Protein AF-A0A0A8YTN5-F1 (afdb_monomer_lite)

Foldseek 3Di:
DDPDPDPQALVNLLVVLLVCVVVVVVVVNVVSVVCCCPVVVHDNDVVSVVVSD

Secondary structure (DSSP, 8-state):
---------HHHHHHHHHHHHHTT-HHHHHHHHHHHHHTS-----HHHH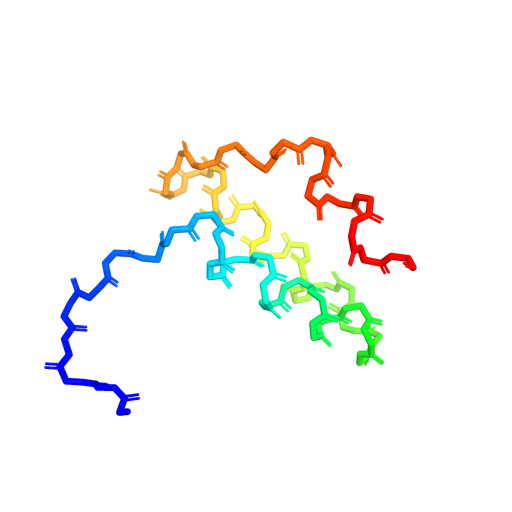HTT-

pLDDT: mean 74.21, std 13.1, range [47.25, 89.31]

Structure (mmCIF, N/CA/C/O backbone):
data_AF-A0A0A8YTN5-F1
#
_entry.id   AF-A0A0A8YTN5-F1
#
loop_
_atom_site.group_PDB
_atom_site.id
_atom_site.type_symbol
_atom_site.label_atom_id
_atom_site.label_alt_id
_atom_site.label_comp_id
_atom_site.label_asym_id
_atom_site.label_entity_id
_atom_site.label_seq_id
_atom_site.pdbx_PDB_ins_code
_atom_site.Cartn_x
_atom_site.Cartn_y
_atom_site.Cartn_z
_atom_site.occupancy
_atom_site.B_iso_or_equiv
_atom_site.auth_seq_id
_atom_site.auth_comp_id
_atom_site.auth_asym_id
_atom_site.auth_atom_id
_atom_site.pdbx_PDB_model_num
ATOM 1 N N . MET A 1 1 ? -1.581 -12.209 12.278 1.00 47.25 1 MET A N 1
ATOM 2 C CA . MET A 1 1 ? -0.718 -12.065 13.466 1.00 47.25 1 MET A CA 1
ATOM 3 C C . MET A 1 1 ? -0.116 -10.673 13.429 1.00 47.25 1 MET A C 1
ATOM 5 O O . MET A 1 1 ? 0.553 -10.356 12.459 1.00 47.25 1 MET A O 1
ATOM 9 N N . GLN A 1 2 ? -0.410 -9.785 14.377 1.00 55.59 2 GLN A N 1
ATOM 10 C CA . GLN A 1 2 ? -1.308 -9.969 15.538 1.00 55.59 2 GLN A CA 1
ATOM 11 C C . GLN A 1 2 ? -2.793 -9.990 15.059 1.00 55.59 2 GLN A C 1
ATOM 13 O O . GLN A 1 2 ? -3.005 -10.086 13.851 1.00 55.59 2 GLN A O 1
ATOM 18 N N . ILE A 1 3 ? -3.895 -10.074 15.819 1.00 59.50 3 ILE A N 1
ATOM 19 C CA . ILE A 1 3 ? -4.248 -10.072 17.261 1.00 59.50 3 ILE A CA 1
ATOM 20 C C . ILE A 1 3 ? -4.171 -8.750 18.048 1.00 59.50 3 ILE A C 1
ATOM 22 O O . ILE A 1 3 ? -4.431 -8.740 19.243 1.00 59.50 3 ILE A O 1
ATOM 26 N N . CYS A 1 4 ? -3.927 -7.621 17.373 1.00 54.53 4 CYS A N 1
ATOM 27 C CA . CYS A 1 4 ? -4.020 -6.278 17.954 1.00 54.53 4 CYS A CA 1
ATOM 28 C C . CYS A 1 4 ? -4.770 -5.363 16.983 1.00 54.53 4 CYS A C 1
ATOM 30 O O . CYS A 1 4 ? -4.468 -5.365 15.790 1.00 54.53 4 CYS A O 1
ATOM 32 N N . LYS A 1 5 ? -5.693 -4.530 17.487 1.00 56.50 5 LYS A N 1
ATOM 33 C CA . LYS A 1 5 ? -6.303 -3.422 16.724 1.00 56.50 5 LYS A CA 1
ATOM 34 C C . LYS A 1 5 ? -5.302 -2.266 16.563 1.00 56.50 5 LYS A C 1
ATOM 36 O O . LYS A 1 5 ? -5.548 -1.152 17.017 1.00 56.50 5 LYS A O 1
ATOM 41 N N . ALA A 1 6 ? -4.159 -2.535 15.938 1.00 60.41 6 ALA A N 1
ATOM 42 C CA . ALA A 1 6 ? -3.265 -1.480 15.489 1.00 60.41 6 ALA A CA 1
ATOM 43 C C . ALA A 1 6 ? -3.998 -0.687 14.399 1.00 60.41 6 ALA A C 1
ATOM 45 O O . ALA A 1 6 ? -4.313 -1.229 13.340 1.00 60.41 6 ALA A O 1
ATOM 46 N N . LYS A 1 7 ? -4.317 0.582 14.674 1.00 66.62 7 LYS A N 1
ATOM 47 C CA . LYS A 1 7 ? -4.772 1.499 13.628 1.00 66.62 7 LYS A CA 1
ATOM 48 C C . LYS A 1 7 ? -3.595 1.635 12.650 1.00 66.62 7 LYS A C 1
ATOM 50 O O . LYS A 1 7 ? -2.521 2.002 13.123 1.00 66.62 7 LYS A O 1
ATOM 55 N N . PRO A 1 8 ? -3.743 1.284 11.359 1.00 67.00 8 PRO A N 1
ATOM 56 C CA . PRO A 1 8 ? -2.634 1.363 10.419 1.00 67.00 8 PRO A CA 1
ATOM 57 C C . PRO A 1 8 ? -2.172 2.815 10.342 1.00 67.00 8 PRO A C 1
ATOM 59 O O . PRO A 1 8 ? -2.980 3.717 10.115 1.00 67.00 8 PRO A O 1
ATOM 62 N N . ASP A 1 9 ? -0.887 3.018 10.602 1.00 72.0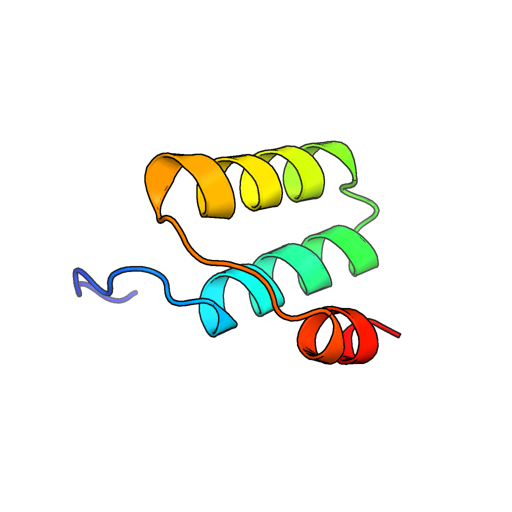0 9 ASP A N 1
ATOM 63 C CA . ASP A 1 9 ? -0.237 4.323 10.556 1.00 72.00 9 ASP A CA 1
ATOM 64 C C . ASP A 1 9 ? 0.319 4.574 9.141 1.00 72.00 9 ASP A C 1
ATOM 66 O O . ASP A 1 9 ? 0.285 3.680 8.286 1.00 72.00 9 ASP A O 1
ATOM 70 N N . GLY A 1 10 ? 0.862 5.764 8.868 1.00 74.62 10 GLY A N 1
ATOM 71 C CA . GLY A 1 10 ? 1.482 6.072 7.576 1.00 74.62 10 GLY A CA 1
ATOM 72 C C . GLY A 1 10 ? 2.563 5.061 7.200 1.00 74.62 10 GLY A C 1
ATOM 73 O O . GLY A 1 10 ? 2.603 4.609 6.060 1.00 74.62 10 GLY A O 1
ATOM 74 N N . ILE A 1 11 ? 3.350 4.603 8.179 1.00 76.19 11 ILE A N 1
ATOM 75 C CA . ILE A 1 11 ? 4.367 3.551 8.000 1.00 76.19 11 ILE A CA 1
ATOM 76 C C . ILE A 1 11 ? 3.766 2.233 7.479 1.00 76.19 11 ILE A C 1
ATOM 78 O O . ILE A 1 11 ? 4.367 1.570 6.635 1.00 76.19 11 ILE A O 1
ATOM 82 N N . THR A 1 12 ? 2.562 1.859 7.926 1.00 82.06 12 THR A N 1
ATOM 83 C CA . THR A 1 12 ? 1.883 0.641 7.455 1.00 82.06 12 THR A CA 1
ATOM 84 C C . THR A 1 12 ? 1.474 0.768 5.989 1.00 82.06 12 THR A C 1
ATOM 86 O O . THR A 1 12 ? 1.694 -0.158 5.210 1.00 82.06 12 THR A O 1
ATOM 89 N N . PHE A 1 13 ? 0.928 1.922 5.595 1.00 82.06 13 PHE A N 1
ATOM 90 C CA . PHE A 1 13 ? 0.561 2.172 4.202 1.00 82.06 13 PHE A CA 1
ATOM 91 C C . PHE A 1 13 ? 1.775 2.297 3.281 1.00 82.06 13 PHE A C 1
ATOM 93 O O . PHE A 1 13 ? 1.706 1.803 2.162 1.00 82.06 13 PHE A O 1
ATOM 100 N N . ILE A 1 14 ? 2.894 2.865 3.745 1.0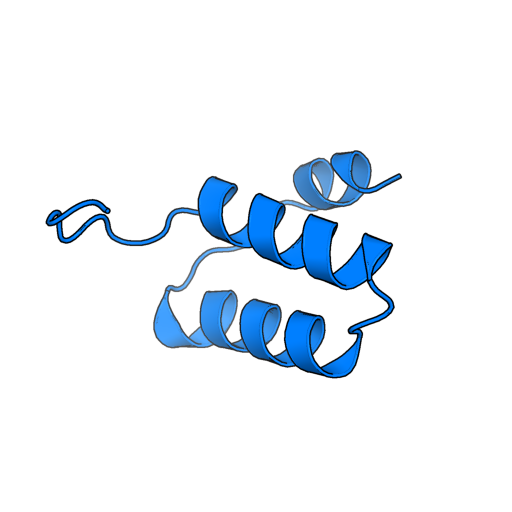0 81.69 14 ILE A N 1
ATOM 101 C CA . ILE A 1 14 ? 4.157 2.880 2.987 1.00 81.69 14 ILE A CA 1
ATOM 102 C C . ILE A 1 14 ? 4.572 1.448 2.634 1.00 81.69 14 ILE A C 1
ATOM 104 O O . ILE A 1 14 ? 4.753 1.156 1.460 1.00 81.69 14 ILE A O 1
ATOM 108 N N . GLY A 1 15 ? 4.615 0.529 3.607 1.00 82.00 15 GLY A N 1
ATOM 109 C CA . GLY A 1 15 ? 4.982 -0.870 3.349 1.00 82.00 15 GLY A CA 1
ATOM 110 C C . GLY A 1 15 ? 4.070 -1.579 2.334 1.00 82.00 15 GLY A C 1
ATOM 111 O O . GLY A 1 15 ? 4.559 -2.311 1.474 1.00 82.00 15 GLY A O 1
ATOM 112 N N . VAL A 1 16 ? 2.757 -1.322 2.384 1.00 85.12 16 VAL A N 1
ATOM 113 C CA . VAL A 1 16 ? 1.793 -1.841 1.393 1.00 85.12 16 VAL A CA 1
ATOM 114 C C . VAL A 1 16 ? 2.040 -1.232 0.009 1.00 85.12 16 VAL A C 1
ATOM 116 O O . VAL A 1 16 ? 2.090 -1.960 -0.978 1.00 85.12 16 VAL A O 1
ATOM 119 N N . LEU A 1 17 ? 2.241 0.085 -0.077 1.00 84.88 17 LEU A N 1
ATOM 120 C CA . LEU A 1 17 ? 2.478 0.786 -1.341 1.00 84.88 17 LEU A CA 1
ATOM 121 C C . LEU A 1 17 ? 3.810 0.375 -1.984 1.00 84.88 17 LEU A C 1
ATOM 123 O O . LEU A 1 17 ? 3.833 0.121 -3.185 1.00 8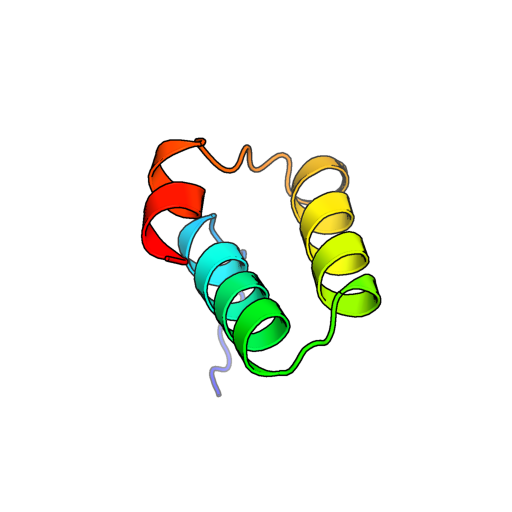4.88 17 LEU A O 1
ATOM 127 N N . SER A 1 18 ? 4.883 0.208 -1.204 1.00 84.31 18 SER A N 1
ATOM 128 C CA . SER A 1 18 ? 6.163 -0.332 -1.679 1.00 84.31 18 SER A CA 1
ATOM 129 C C . SER A 1 18 ? 6.008 -1.744 -2.252 1.00 84.31 18 SER A C 1
ATOM 131 O O . SER A 1 18 ? 6.512 -2.022 -3.339 1.00 84.31 18 SER A O 1
ATOM 133 N N . ALA A 1 19 ? 5.263 -2.625 -1.572 1.00 84.69 19 ALA A N 1
ATOM 134 C CA . ALA A 1 19 ? 4.965 -3.964 -2.080 1.00 84.69 19 ALA A CA 1
ATOM 135 C C . ALA A 1 19 ? 4.129 -3.922 -3.374 1.00 84.69 19 ALA A C 1
ATOM 137 O O . ALA A 1 19 ? 4.402 -4.680 -4.305 1.00 84.69 19 ALA A O 1
ATOM 138 N N . CYS A 1 20 ? 3.159 -3.006 -3.478 1.00 86.12 20 CYS A N 1
ATOM 139 C CA . CYS A 1 20 ? 2.400 -2.790 -4.710 1.00 86.12 20 CYS A CA 1
ATOM 140 C C . CYS A 1 20 ? 3.281 -2.279 -5.862 1.00 86.12 20 CYS A C 1
ATOM 142 O O . CYS A 1 20 ? 3.130 -2.761 -6.982 1.00 86.12 20 CYS A O 1
ATOM 144 N N . CYS A 1 21 ? 4.214 -1.355 -5.608 1.00 81.38 21 CYS A N 1
ATOM 145 C CA . CYS A 1 21 ? 5.163 -0.868 -6.612 1.00 81.38 21 CYS A CA 1
ATOM 146 C C . CYS A 1 21 ? 6.087 -1.988 -7.116 1.00 81.38 21 CYS A C 1
ATOM 148 O O . CYS A 1 21 ? 6.198 -2.180 -8.324 1.00 81.38 21 CYS A O 1
ATOM 150 N N . LEU A 1 22 ? 6.673 -2.776 -6.208 1.00 83.81 22 LEU A N 1
ATOM 151 C CA . LEU A 1 22 ? 7.527 -3.923 -6.548 1.00 83.81 22 LEU A CA 1
ATOM 152 C C . LEU A 1 22 ? 6.766 -5.036 -7.291 1.00 83.81 22 LEU A C 1
ATOM 154 O O . LEU A 1 22 ? 7.326 -5.683 -8.171 1.00 83.81 22 LEU A O 1
ATOM 158 N N . GLY A 1 23 ? 5.491 -5.253 -6.957 1.00 86.00 23 GLY A N 1
ATOM 159 C CA . GLY A 1 23 ? 4.627 -6.244 -7.606 1.00 86.00 23 GLY A CA 1
ATOM 160 C C . GLY A 1 23 ? 3.917 -5.766 -8.879 1.00 86.00 23 GLY A C 1
ATOM 161 O O . GLY A 1 23 ? 3.156 -6.538 -9.457 1.00 86.00 23 GLY A O 1
ATOM 162 N N . GLY A 1 24 ? 4.090 -4.506 -9.300 1.00 85.94 24 GLY A N 1
ATOM 163 C CA . GLY A 1 24 ? 3.349 -3.919 -10.428 1.00 85.94 24 GLY A CA 1
ATOM 164 C C . GLY A 1 24 ? 1.838 -3.743 -10.188 1.00 85.94 24 GLY A C 1
ATOM 165 O O . GLY A 1 24 ? 1.080 -3.510 -11.127 1.00 85.94 24 GLY A O 1
ATOM 166 N N . LEU A 1 25 ? 1.380 -3.833 -8.936 1.00 87.62 25 LEU A N 1
ATOM 167 C CA . LEU A 1 25 ? -0.029 -3.790 -8.526 1.00 87.62 25 LEU A CA 1
ATOM 168 C C . LEU A 1 25 ? -0.535 -2.341 -8.403 1.00 87.62 25 LEU A C 1
ATOM 170 O O . LEU A 1 25 ? -0.928 -1.887 -7.326 1.00 87.62 25 LEU A O 1
ATOM 174 N N . VAL A 1 26 ? -0.508 -1.599 -9.514 1.00 85.38 26 VAL A N 1
ATOM 175 C CA . VAL A 1 26 ? -0.812 -0.156 -9.556 1.00 85.38 26 VAL A CA 1
ATOM 176 C C . VAL A 1 26 ? -2.237 0.162 -9.084 1.00 85.38 26 VAL A C 1
ATOM 178 O O . VAL A 1 26 ? -2.425 1.101 -8.309 1.00 85.38 26 VAL A O 1
ATOM 181 N N . ASP A 1 27 ? -3.240 -0.616 -9.499 1.00 89.31 27 ASP A N 1
ATOM 182 C CA . ASP A 1 27 ? -4.639 -0.409 -9.094 1.00 89.31 27 ASP A CA 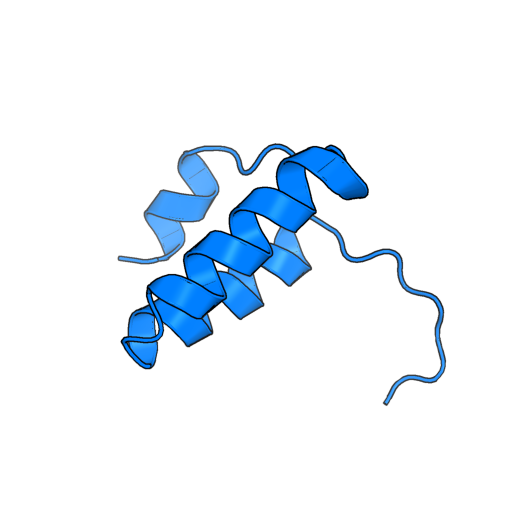1
ATOM 183 C C . ASP A 1 27 ? -4.874 -0.685 -7.605 1.00 89.31 27 ASP A C 1
ATOM 185 O O . ASP A 1 27 ? -5.575 0.073 -6.929 1.00 89.31 27 ASP A O 1
ATOM 189 N N . GLU A 1 28 ? -4.232 -1.719 -7.062 1.00 88.12 28 GLU A N 1
ATOM 190 C CA . GLU A 1 28 ? -4.340 -2.055 -5.643 1.00 88.12 28 GLU A CA 1
ATOM 191 C C . GLU A 1 28 ? -3.605 -1.015 -4.780 1.00 88.12 28 GLU A C 1
ATOM 193 O O . GLU A 1 28 ? -4.140 -0.551 -3.771 1.00 88.12 28 GLU A O 1
ATOM 198 N N . GLY A 1 29 ? -2.438 -0.540 -5.230 1.00 87.38 29 GLY A N 1
ATOM 199 C CA . GLY A 1 29 ? -1.740 0.594 -4.621 1.00 87.38 29 GLY A CA 1
ATOM 200 C C . GLY A 1 29 ? -2.592 1.869 -4.630 1.00 87.38 29 GLY A C 1
ATOM 201 O O . GLY A 1 29 ? -2.732 2.529 -3.601 1.00 87.38 29 GLY A O 1
ATOM 202 N N . ARG A 1 30 ? -3.249 2.181 -5.756 1.00 87.12 30 ARG A N 1
ATOM 203 C CA . ARG A 1 30 ? -4.170 3.326 -5.883 1.00 87.12 30 ARG A CA 1
ATOM 204 C C . ARG A 1 30 ? -5.340 3.231 -4.901 1.00 87.12 30 ARG A C 1
ATOM 206 O O . ARG A 1 30 ? -5.637 4.216 -4.226 1.00 87.12 30 ARG A O 1
ATOM 213 N N . ARG A 1 31 ? -5.971 2.057 -4.784 1.00 88.56 31 ARG A N 1
ATOM 214 C CA . ARG A 1 31 ? -7.057 1.797 -3.823 1.00 88.56 31 ARG A CA 1
ATOM 215 C C . ARG A 1 31 ? -6.612 2.003 -2.378 1.00 88.56 31 ARG A C 1
ATOM 217 O O . ARG A 1 31 ? -7.293 2.698 -1.626 1.00 88.56 31 ARG A O 1
ATOM 224 N N . ASN A 1 32 ? -5.454 1.461 -2.005 1.00 86.50 32 ASN A N 1
ATOM 225 C CA . ASN A 1 32 ? -4.902 1.619 -0.658 1.00 86.50 32 ASN A CA 1
ATOM 226 C C . ASN A 1 32 ? -4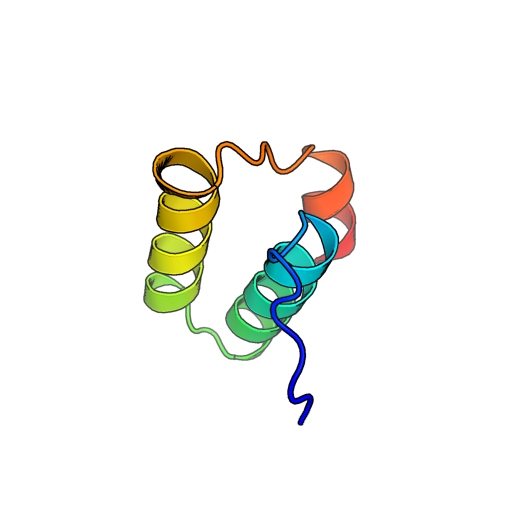.525 3.080 -0.357 1.00 86.50 32 ASN A C 1
ATOM 228 O O . ASN A 1 32 ? -4.843 3.583 0.719 1.00 86.50 32 ASN A O 1
ATOM 232 N N . PHE A 1 33 ? -3.934 3.799 -1.316 1.00 83.62 33 PHE A N 1
ATOM 233 C CA . PHE A 1 33 ? -3.611 5.226 -1.188 1.00 83.62 33 PHE A CA 1
ATOM 234 C C . PHE A 1 33 ? -4.860 6.106 -1.018 1.00 83.62 33 PHE A C 1
ATOM 236 O O . PHE A 1 33 ? -4.865 7.034 -0.206 1.00 83.62 33 PHE A O 1
ATOM 243 N N . GLN A 1 34 ? -5.937 5.808 -1.750 1.00 86.06 34 GLN A N 1
ATOM 244 C CA . GLN A 1 34 ? -7.210 6.511 -1.610 1.00 86.06 34 GLN A CA 1
ATOM 245 C C . GLN A 1 34 ? -7.866 6.211 -0.253 1.00 86.06 34 GLN A C 1
ATOM 247 O O . GLN A 1 34 ? -8.229 7.142 0.466 1.00 86.06 34 GLN A O 1
ATOM 252 N N . ALA A 1 35 ? -7.923 4.940 0.160 1.00 84.25 35 ALA A N 1
ATOM 253 C CA . ALA A 1 35 ? -8.446 4.545 1.469 1.00 84.25 35 ALA A CA 1
ATOM 254 C C . ALA A 1 35 ? -7.666 5.190 2.631 1.00 84.25 35 ALA A C 1
ATOM 256 O O . ALA A 1 35 ? -8.263 5.674 3.591 1.00 84.25 35 ALA A O 1
ATOM 257 N N . MET A 1 36 ? -6.339 5.271 2.534 1.00 83.88 36 MET A N 1
ATOM 258 C CA . MET A 1 36 ? -5.487 5.964 3.504 1.00 83.88 36 MET A CA 1
ATOM 259 C C . MET A 1 36 ? -5.866 7.449 3.668 1.00 83.88 36 MET A C 1
ATOM 261 O O . MET A 1 36 ? -5.954 7.935 4.799 1.00 83.88 36 MET A O 1
ATOM 265 N N . LYS A 1 37 ? -6.151 8.159 2.567 1.00 81.06 37 LYS A N 1
ATOM 266 C CA . LYS A 1 37 ? -6.584 9.566 2.611 1.00 81.06 37 LYS A CA 1
ATOM 267 C C . LYS A 1 37 ? -8.019 9.738 3.111 1.00 81.06 37 LYS A C 1
ATOM 269 O O . LYS A 1 37 ? -8.255 10.579 3.973 1.00 81.06 37 LYS A O 1
ATOM 274 N N . GLU A 1 38 ? -8.973 8.963 2.602 1.00 84.31 38 GLU A N 1
ATOM 275 C CA . GLU A 1 38 ? -10.398 9.153 2.917 1.00 84.31 38 GLU A CA 1
ATOM 276 C C . GLU A 1 38 ? -10.806 8.532 4.261 1.00 84.31 38 GLU A C 1
ATOM 278 O O . GLU A 1 38 ? -11.458 9.185 5.077 1.00 84.31 38 GLU A O 1
ATOM 283 N N . VAL A 1 39 ? -10.398 7.285 4.518 1.00 80.44 39 VAL A N 1
ATOM 284 C CA . VAL A 1 39 ? -10.807 6.506 5.701 1.00 80.44 39 VAL A CA 1
ATOM 285 C C . VAL A 1 39 ? -9.918 6.817 6.901 1.00 80.44 39 VAL A C 1
ATOM 287 O O . VAL A 1 39 ? -10.413 7.015 8.011 1.00 80.44 39 VAL A O 1
ATOM 290 N N . TYR A 1 40 ? -8.599 6.870 6.696 1.00 78.56 40 TYR A N 1
ATOM 291 C CA . TYR A 1 40 ? -7.644 7.048 7.794 1.00 78.56 40 TYR A CA 1
ATOM 292 C C . TYR A 1 40 ? -7.216 8.505 8.006 1.00 78.56 40 TYR A C 1
ATOM 294 O O . TYR A 1 40 ? -6.712 8.820 9.086 1.00 78.56 40 TYR A O 1
ATOM 302 N N . ARG A 1 41 ? -7.466 9.394 7.028 1.00 79.88 41 ARG A N 1
ATOM 303 C CA . ARG A 1 41 ? -6.993 10.794 6.993 1.00 79.88 41 ARG A CA 1
ATOM 304 C C . ARG A 1 41 ? -5.485 10.921 7.208 1.00 79.88 41 ARG A C 1
ATOM 306 O O . ARG A 1 41 ? -5.008 11.871 7.822 1.00 79.88 41 ARG A O 1
ATOM 313 N N . ILE A 1 42 ? -4.743 9.938 6.706 1.00 77.75 42 ILE A N 1
ATOM 314 C CA . ILE A 1 42 ? -3.287 9.912 6.764 1.00 77.75 42 ILE A CA 1
ATOM 315 C C . ILE A 1 42 ? -2.760 10.529 5.474 1.00 77.75 42 ILE A C 1
ATOM 317 O O . ILE A 1 42 ? -3.031 10.053 4.370 1.00 77.75 42 ILE A O 1
ATOM 321 N N . GLU A 1 43 ? -1.998 11.604 5.623 1.00 70.00 43 GLU A N 1
ATOM 322 C CA . GLU A 1 43 ? -1.310 12.238 4.512 1.00 70.00 43 GLU A CA 1
ATOM 323 C C . GLU A 1 43 ? 0.076 11.603 4.361 1.00 70.00 43 GLU A C 1
ATOM 325 O O . GLU A 1 43 ? 0.945 11.754 5.222 1.00 70.00 43 GLU A O 1
ATOM 330 N N . LEU A 1 44 ? 0.283 10.862 3.269 1.00 66.31 44 LEU A N 1
ATOM 331 C CA . LEU A 1 44 ? 1.614 10.390 2.893 1.00 66.31 44 LEU A CA 1
ATOM 332 C C . LEU A 1 44 ? 2.461 11.628 2.576 1.00 66.31 44 LEU A C 1
ATOM 334 O O . LEU A 1 44 ? 2.245 12.270 1.545 1.00 66.31 44 LEU A O 1
ATOM 338 N N . ARG A 1 45 ? 3.409 11.988 3.451 1.00 62.47 45 ARG A N 1
ATOM 339 C CA . ARG A 1 45 ? 4.390 13.027 3.104 1.00 62.47 45 ARG A CA 1
ATOM 340 C C . ARG A 1 45 ? 5.172 12.558 1.881 1.00 62.47 45 ARG A C 1
ATOM 342 O O . ARG A 1 45 ? 5.533 11.388 1.795 1.00 62.47 45 ARG A O 1
ATOM 349 N N . ILE A 1 46 ? 5.468 13.481 0.972 1.00 57.59 46 ILE A N 1
ATOM 350 C CA . ILE A 1 46 ? 6.161 13.192 -0.294 1.00 57.59 46 ILE A CA 1
ATOM 351 C C . ILE A 1 46 ? 7.542 12.547 -0.035 1.00 57.59 46 ILE A C 1
ATOM 353 O O . ILE A 1 46 ? 7.923 11.620 -0.742 1.00 57.59 46 ILE A O 1
ATOM 357 N N . GLU A 1 47 ? 8.202 12.916 1.067 1.00 54.44 47 GLU A N 1
ATOM 358 C CA . GLU A 1 47 ? 9.408 12.267 1.615 1.00 54.44 47 GLU A CA 1
ATOM 359 C C . GLU A 1 47 ? 9.305 10.737 1.742 1.00 54.44 47 GLU A C 1
ATOM 361 O O . GLU A 1 47 ? 10.268 10.018 1.503 1.00 54.44 47 GLU A O 1
ATOM 366 N N . ALA A 1 48 ? 8.131 10.208 2.094 1.00 55.75 48 ALA A N 1
ATOM 367 C CA . ALA A 1 48 ? 7.923 8.768 2.213 1.00 55.75 48 ALA A CA 1
ATOM 368 C C . ALA A 1 48 ? 7.730 8.071 0.858 1.00 55.75 48 ALA A C 1
ATOM 370 O O . ALA A 1 48 ? 7.986 6.876 0.750 1.00 55.75 48 ALA A O 1
ATOM 371 N N . ALA A 1 49 ? 7.301 8.803 -0.174 1.00 54.22 49 ALA A N 1
ATOM 372 C CA . ALA A 1 49 ? 7.285 8.298 -1.543 1.00 54.22 49 ALA A CA 1
ATOM 373 C C . ALA A 1 49 ? 8.698 8.278 -2.152 1.00 54.22 49 ALA A C 1
ATOM 375 O O . ALA A 1 49 ? 8.983 7.415 -2.975 1.00 54.22 49 ALA A O 1
ATOM 376 N N . LEU A 1 50 ? 9.602 9.163 -1.709 1.00 53.03 50 LEU A N 1
ATOM 377 C CA . LEU A 1 50 ? 11.018 9.143 -2.104 1.00 53.03 50 LEU A CA 1
ATOM 378 C C . LEU A 1 50 ? 11.771 7.890 -1.612 1.00 53.03 50 LEU A C 1
ATOM 380 O O . LEU A 1 50 ? 12.763 7.517 -2.223 1.00 53.03 50 LEU A O 1
ATOM 384 N N . LEU A 1 51 ? 11.274 7.198 -0.578 1.00 54.91 51 LEU A N 1
ATOM 385 C CA . LEU A 1 51 ? 11.803 5.908 -0.097 1.00 54.91 51 LEU A CA 1
ATOM 386 C C . LEU A 1 51 ? 11.297 4.682 -0.891 1.00 54.91 51 LEU A C 1
ATOM 388 O O . LEU A 1 51 ? 11.536 3.547 -0.481 1.00 54.91 51 LEU A O 1
ATOM 392 N N . ILE A 1 52 ? 10.564 4.890 -1.991 1.00 56.72 52 ILE A N 1
ATOM 393 C CA . ILE A 1 52 ? 10.045 3.826 -2.877 1.00 56.72 52 ILE A CA 1
ATOM 394 C C . ILE A 1 52 ? 10.890 3.714 -4.173 1.00 56.72 52 ILE A C 1
ATOM 396 O O . ILE A 1 52 ? 10.574 2.906 -5.046 1.00 56.72 52 ILE A O 1
ATOM 400 N N . PHE A 1 53 ? 11.978 4.488 -4.284 1.00 47.88 53 PHE A N 1
ATOM 401 C CA . PHE A 1 53 ? 12.933 4.489 -5.402 1.00 47.88 53 PHE A CA 1
ATOM 402 C C . PHE A 1 53 ? 14.289 3.893 -4.996 1.00 47.88 53 PHE A C 1
ATOM 404 O O . PHE A 1 53 ? 14.711 4.139 -3.843 1.00 47.88 53 PHE A O 1
#

Radius of gyration: 11.23 Å; chains: 1; bounding box: 24×25×28 Å

InterPro domains:
  IPR046960 Pentatricopeptide repeat-containing protein At4g14850-like, plant [PTHR47926] (1-47)

Organism: Arundo donax (NCBI:txid35708)

Sequence (53 aa):
MQICKAKPDGITFIGVLSACCLGGLVDEGRRNFQAMKEVYRIELRIEAALLIF